Protein AF-A0A9P6P1U0-F1 (afdb_monomer_lite)

Sequence (181 aa):
MDIADDTFLPTRRDQLKAEINNLRQRLGRARDERQKLKRELIEEKIGHVISAKFSEEIKDPNRHKAVDLKEVQQKTFLRILQDLLQAYVSRREQIEELRQLALQRPSITSINARTAEKNKINIIHNSQFCIKLQYEILAADYPTRVEVLPLSSDDTPQNYRQLERIFYSHKLADAYSIAFE

Radius of gyration: 25.97 Å; chains: 1; bounding box: 48×60×92 Å

pLDDT: mean 75.53, std 13.73, range [38.22, 92.06]

Foldseek 3Di:
DDPDPPPPDQPPVNVVVVVVVVVVVVVVVVVVVVVVVLVVVVVVVVVVVVVVVVVVPPDDDDVVCVVVVVVVVVVVVVVVVVLLVVLQVLLVVLLVLVVVVVVVDVQFVDWDQPHPSSQWIWTQGPLQKIWIFGCPPSSDNAGPDIFIGGSDPPDDCPCGVVLRVLRRPDRNNVSCVVSPD

Secondary structure (DSSP, 8-state):
--------SPPHHHHHHHHHHHHHHHHHHHHHHHHHHHHHHHHHHHHHHHHHHHHHH-----TTHHHHHHHHHHHHHHHHHHHHHHHHHHHHHHHHHHHHHHHH-TTEEEEE--STT--EEEEEETTTEEEEEE--STT-SS-SEEEEEESSTT--GGGHHHHHHHHHHS-HHHHHHHHH-

Structure (mmCIF, N/CA/C/O backbone):
data_AF-A0A9P6P1U0-F1
#
_entry.id   AF-A0A9P6P1U0-F1
#
loop_
_atom_site.group_PDB
_atom_site.id
_atom_site.type_symbol
_atom_site.label_atom_id
_atom_site.label_alt_id
_atom_site.label_comp_id
_atom_site.label_asym_id
_atom_site.label_entity_id
_atom_site.label_seq_id
_atom_site.pdbx_PDB_ins_code
_atom_site.Cartn_x
_atom_site.Cartn_y
_atom_site.Cartn_z
_atom_site.occupancy
_atom_site.B_iso_or_equiv
_atom_site.auth_seq_id
_atom_site.auth_comp_id
_atom_site.auth_asym_id
_atom_site.auth_atom_id
_atom_site.pdbx_PDB_model_num
ATOM 1 N N . MET A 1 1 ? 27.061 43.719 56.086 1.00 38.22 1 MET A N 1
ATOM 2 C CA . MET A 1 1 ? 26.273 42.472 56.175 1.00 38.22 1 MET A CA 1
ATOM 3 C C . MET A 1 1 ? 25.910 42.170 54.740 1.00 38.22 1 MET A C 1
ATOM 5 O O . MET A 1 1 ? 24.897 42.654 54.257 1.00 38.22 1 MET A O 1
ATOM 9 N N . ASP A 1 2 ? 26.844 41.536 54.036 1.00 40.66 2 ASP A N 1
ATOM 10 C CA . ASP A 1 2 ? 26.785 41.392 52.583 1.00 40.66 2 ASP A CA 1
ATOM 11 C C . ASP A 1 2 ? 26.045 40.103 52.257 1.00 40.66 2 ASP A C 1
ATOM 13 O O . ASP A 1 2 ? 26.532 39.002 52.514 1.00 40.66 2 ASP A O 1
ATOM 17 N N . ILE A 1 3 ? 24.825 40.254 51.746 1.00 45.56 3 ILE A N 1
ATOM 18 C CA . ILE A 1 3 ? 24.062 39.159 51.158 1.00 45.56 3 ILE A CA 1
ATOM 19 C C . ILE A 1 3 ? 24.596 39.028 49.737 1.00 45.56 3 ILE A C 1
ATOM 21 O O . ILE A 1 3 ? 24.228 39.799 48.853 1.00 45.56 3 ILE A O 1
ATOM 25 N N . ALA A 1 4 ? 25.542 38.106 49.566 1.00 47.91 4 ALA A N 1
ATOM 26 C CA . ALA A 1 4 ? 26.080 37.753 48.269 1.00 47.91 4 ALA A CA 1
ATOM 27 C C . ALA A 1 4 ? 24.952 37.211 47.383 1.00 47.91 4 ALA A C 1
ATOM 29 O O . ALA A 1 4 ? 24.308 36.201 47.671 1.00 47.91 4 ALA A O 1
ATOM 30 N N . ASP A 1 5 ? 24.733 37.969 46.323 1.00 51.78 5 ASP A N 1
ATOM 31 C CA . ASP A 1 5 ? 23.981 37.669 45.124 1.00 51.78 5 ASP A CA 1
ATOM 32 C C . ASP A 1 5 ? 24.630 36.468 44.415 1.00 51.78 5 ASP A C 1
ATOM 34 O O . ASP A 1 5 ? 25.560 36.624 43.630 1.00 51.78 5 ASP A O 1
ATOM 38 N N . ASP A 1 6 ? 24.202 35.251 44.762 1.00 49.97 6 ASP A N 1
ATOM 39 C CA . ASP A 1 6 ? 24.791 34.009 44.244 1.00 49.97 6 ASP A CA 1
ATOM 40 C C . ASP A 1 6 ? 23.712 33.117 43.608 1.00 49.97 6 ASP A C 1
ATOM 42 O O . ASP A 1 6 ? 23.490 31.961 43.968 1.00 49.97 6 ASP A O 1
ATOM 46 N N . THR A 1 7 ? 22.983 33.688 42.642 1.00 56.38 7 THR A N 1
ATOM 47 C CA . THR A 1 7 ? 22.001 32.956 41.820 1.00 56.38 7 THR A CA 1
ATOM 48 C C . THR A 1 7 ? 22.453 32.894 40.358 1.00 56.38 7 THR A C 1
ATOM 50 O O . THR A 1 7 ? 21.708 33.238 39.447 1.00 56.38 7 THR A O 1
ATOM 53 N N . PHE A 1 8 ? 23.693 32.460 40.111 1.00 58.16 8 PHE A N 1
ATOM 54 C CA . PHE A 1 8 ? 24.236 32.267 38.752 1.00 58.16 8 PHE A CA 1
ATOM 55 C C . PHE A 1 8 ? 24.672 30.829 38.442 1.00 58.16 8 PHE A C 1
ATOM 57 O O . PHE A 1 8 ? 25.261 30.570 37.392 1.00 58.16 8 PHE A O 1
ATOM 64 N N . LEU A 1 9 ? 24.360 29.863 39.308 1.00 65.19 9 LEU A N 1
ATOM 65 C CA . LEU A 1 9 ? 24.658 28.457 39.040 1.00 65.19 9 LEU A CA 1
ATOM 66 C C . LEU A 1 9 ? 23.439 27.761 38.412 1.00 65.19 9 LEU A C 1
ATOM 68 O O . LEU A 1 9 ? 22.357 27.789 39.005 1.00 65.19 9 LEU A O 1
ATOM 72 N N . PRO A 1 10 ? 23.585 27.122 37.229 1.00 62.91 10 PRO A N 1
ATOM 73 C CA . PRO A 1 10 ? 22.508 26.373 36.593 1.00 62.91 10 PRO A CA 1
ATOM 74 C C . PRO A 1 10 ? 21.927 25.369 37.580 1.00 62.91 10 PRO A C 1
ATOM 76 O O . PRO A 1 10 ? 22.641 24.494 38.082 1.00 62.91 10 PRO A O 1
ATOM 79 N N . THR A 1 11 ? 20.629 25.478 37.862 1.00 77.69 11 THR A N 1
ATOM 80 C CA . THR A 1 11 ? 19.999 24.531 38.778 1.00 77.69 11 THR A CA 1
ATOM 81 C C . THR A 1 11 ? 20.021 23.135 38.157 1.00 77.69 11 THR A C 1
ATOM 83 O O . THR A 1 11 ? 20.037 22.968 36.934 1.00 77.69 11 THR A O 1
ATOM 86 N N . ARG A 1 12 ? 19.955 22.087 38.984 1.00 74.56 12 ARG A N 1
ATOM 87 C CA . ARG A 1 12 ? 19.852 20.690 38.515 1.00 74.56 12 ARG A CA 1
ATOM 88 C C . ARG A 1 12 ? 18.732 20.498 37.476 1.00 74.56 12 ARG A C 1
ATOM 90 O O . ARG A 1 12 ? 18.827 19.656 36.589 1.00 74.56 12 ARG A O 1
ATOM 97 N N . ARG A 1 13 ? 17.675 21.313 37.565 1.00 78.31 13 ARG A N 1
ATOM 98 C CA . ARG A 1 13 ? 16.556 21.350 36.618 1.00 78.31 13 ARG A CA 1
ATOM 99 C C . ARG A 1 13 ? 16.950 21.919 35.250 1.00 78.31 13 ARG A C 1
ATOM 101 O O . ARG A 1 13 ? 16.462 21.422 34.237 1.00 78.31 13 ARG A O 1
ATOM 108 N N . ASP A 1 14 ? 17.820 22.921 35.212 1.00 79.88 14 ASP A N 1
ATOM 109 C CA . ASP A 1 14 ? 18.325 23.517 33.970 1.00 79.88 14 ASP A CA 1
ATOM 110 C C . ASP A 1 14 ? 19.307 22.576 33.268 1.00 79.88 14 ASP A C 1
ATOM 112 O O . ASP A 1 14 ? 19.231 22.406 32.050 1.00 79.88 14 ASP A O 1
ATOM 116 N N . GLN A 1 15 ? 20.131 21.863 34.042 1.00 81.25 15 GLN A N 1
ATOM 117 C CA . GLN A 1 15 ? 21.002 20.797 33.537 1.00 81.25 15 GLN A CA 1
ATOM 118 C C . GLN A 1 15 ? 20.186 19.663 32.890 1.00 81.25 15 GLN A C 1
ATOM 120 O O . GLN A 1 15 ? 20.441 19.296 31.745 1.00 81.25 15 GLN A O 1
ATOM 125 N N . LEU A 1 16 ? 19.130 19.187 33.562 1.00 82.62 16 LEU A N 1
ATOM 126 C CA . LEU A 1 16 ? 18.213 18.173 33.020 1.00 82.62 16 LEU A CA 1
ATOM 127 C C . LEU A 1 16 ? 17.502 18.636 31.740 1.00 82.62 16 LEU A C 1
ATOM 129 O O . LEU A 1 16 ? 17.354 17.862 30.797 1.00 82.62 16 LEU A O 1
ATOM 133 N N . LYS A 1 17 ? 17.058 19.897 31.667 1.00 84.94 17 LYS A N 1
ATOM 134 C CA . LYS A 1 17 ? 16.439 20.447 30.447 1.00 84.94 17 LYS A CA 1
ATOM 135 C C . LYS A 1 17 ? 17.426 20.510 29.284 1.00 84.94 17 LYS A C 1
ATOM 137 O O . LYS A 1 17 ? 17.054 20.171 28.160 1.00 84.94 17 LYS A O 1
ATOM 142 N N . ALA A 1 18 ? 18.661 20.935 29.547 1.00 84.06 18 ALA A N 1
ATOM 143 C CA . ALA A 1 18 ? 19.718 20.963 28.543 1.00 84.06 18 ALA A CA 1
ATOM 144 C C . ALA A 1 18 ? 20.027 19.549 28.030 1.00 84.06 18 ALA A C 1
ATOM 146 O O . ALA A 1 18 ? 20.129 19.336 26.821 1.00 84.06 18 ALA A O 1
ATOM 147 N N . GLU A 1 19 ? 20.077 18.568 28.930 1.00 87.62 19 GLU A N 1
ATOM 148 C CA . GLU A 1 19 ? 20.316 17.165 28.600 1.00 87.62 19 GLU A CA 1
ATOM 149 C C . GLU A 1 19 ? 19.163 16.557 27.783 1.00 87.62 19 GLU A C 1
ATOM 151 O O . GLU A 1 19 ? 19.394 15.943 26.740 1.00 87.62 19 GLU A O 1
ATOM 156 N N . ILE A 1 20 ? 17.907 16.821 28.164 1.00 85.88 20 ILE A N 1
ATOM 157 C CA . ILE A 1 20 ? 16.717 16.418 27.396 1.00 85.88 20 ILE A CA 1
ATOM 158 C C . ILE A 1 20 ? 16.728 17.039 25.995 1.00 85.88 20 ILE A C 1
ATOM 160 O O . ILE A 1 20 ? 16.422 16.355 25.016 1.00 85.88 20 ILE A O 1
ATOM 164 N N . ASN A 1 21 ? 17.079 18.321 25.870 1.00 88.19 21 ASN A N 1
ATOM 165 C CA . ASN A 1 21 ? 17.162 18.981 24.568 1.00 88.19 21 ASN A CA 1
ATOM 166 C C . ASN A 1 21 ? 18.280 18.394 23.701 1.00 88.19 21 ASN A C 1
ATOM 168 O O . ASN A 1 21 ? 18.061 18.154 22.513 1.00 88.19 21 ASN A O 1
ATOM 172 N N . ASN A 1 22 ? 19.436 18.086 24.290 1.00 89.50 22 ASN A N 1
ATOM 173 C CA . ASN A 1 22 ? 20.532 17.421 23.590 1.00 89.50 22 ASN A CA 1
ATOM 174 C C . ASN A 1 22 ? 20.106 16.027 23.096 1.00 89.50 22 ASN A C 1
ATOM 176 O O . ASN A 1 22 ? 20.263 15.706 21.917 1.00 89.50 22 ASN A O 1
ATOM 180 N N . LEU A 1 23 ? 19.459 15.231 23.954 1.00 87.69 23 LEU A N 1
ATOM 181 C CA . LEU A 1 23 ? 18.921 13.919 23.587 1.00 87.69 23 LEU A CA 1
ATOM 182 C C . LEU A 1 23 ? 17.879 14.014 22.467 1.00 87.69 23 LEU A C 1
ATOM 184 O O . LEU A 1 23 ? 17.934 13.233 21.518 1.00 87.69 23 LEU A O 1
ATOM 188 N N . ARG A 1 24 ? 16.967 14.992 22.518 1.00 87.44 24 ARG A N 1
ATOM 189 C CA . ARG A 1 24 ? 15.988 15.241 21.445 1.00 87.44 24 ARG A CA 1
ATOM 190 C C . ARG A 1 24 ? 16.666 15.597 20.127 1.00 87.44 24 ARG A C 1
ATOM 192 O O . ARG A 1 24 ? 16.278 15.065 19.089 1.00 87.44 24 ARG A O 1
ATOM 199 N N . GLN A 1 25 ? 17.690 16.446 20.162 1.00 88.31 25 GLN A N 1
ATOM 200 C CA . GLN A 1 25 ? 18.433 16.836 18.968 1.00 88.31 25 GLN A CA 1
ATOM 201 C C . GLN A 1 25 ? 19.201 15.650 18.370 1.00 88.31 25 GLN A C 1
ATOM 203 O O . GLN A 1 25 ? 19.143 15.430 17.161 1.00 88.31 25 GLN A O 1
ATOM 208 N N . ARG A 1 26 ? 19.865 14.842 19.207 1.00 86.38 26 ARG A N 1
ATOM 209 C CA . ARG A 1 26 ? 20.540 13.605 18.780 1.00 86.38 26 ARG A CA 1
ATOM 210 C C . ARG A 1 26 ? 19.557 12.610 18.174 1.00 86.38 26 ARG A C 1
ATOM 212 O O . ARG A 1 26 ? 19.856 12.010 17.148 1.00 86.38 26 ARG A O 1
ATOM 219 N N . LEU A 1 27 ? 18.371 12.474 18.764 1.00 85.50 27 LEU A N 1
ATOM 220 C CA . LEU A 1 27 ? 17.319 11.593 18.260 1.00 85.50 27 LEU A CA 1
ATOM 221 C C . LEU A 1 27 ? 16.750 12.085 16.920 1.00 85.50 27 LEU A C 1
ATOM 223 O O . LEU A 1 27 ? 16.454 11.265 16.054 1.00 85.50 27 LEU A O 1
ATOM 227 N N . GLY A 1 28 ? 16.646 13.404 16.725 1.00 86.56 28 GLY A N 1
ATOM 228 C CA . GLY A 1 28 ? 16.315 14.018 15.437 1.00 86.56 28 GLY A CA 1
ATOM 229 C C . GLY A 1 28 ? 17.345 13.681 14.358 1.00 86.56 28 GLY A C 1
ATOM 230 O O . GLY A 1 28 ? 16.994 13.063 13.358 1.00 86.56 28 GLY A O 1
ATOM 231 N N . ARG A 1 29 ? 18.631 13.958 14.615 1.00 86.31 29 ARG A N 1
ATOM 232 C CA . ARG A 1 29 ? 19.723 13.644 13.672 1.00 86.31 29 ARG A CA 1
ATOM 233 C C . ARG A 1 29 ? 19.786 12.154 13.332 1.00 86.31 29 ARG A C 1
ATOM 235 O O . ARG A 1 29 ? 19.858 11.795 12.164 1.00 86.31 29 ARG A O 1
ATOM 242 N N . ALA A 1 30 ? 19.662 11.286 14.336 1.00 82.56 30 ALA A N 1
ATOM 243 C CA . ALA A 1 30 ? 19.644 9.840 14.126 1.00 82.56 30 ALA A CA 1
ATOM 244 C C . ALA A 1 30 ? 18.434 9.379 13.291 1.00 82.56 30 ALA A C 1
ATOM 246 O O . ALA A 1 30 ? 18.531 8.408 12.539 1.00 82.56 30 ALA A O 1
ATOM 247 N N . ARG A 1 31 ? 17.276 10.051 13.395 1.00 81.06 31 ARG A N 1
ATOM 248 C CA . ARG A 1 31 ? 16.118 9.770 12.529 1.00 81.06 31 ARG A CA 1
ATOM 249 C C . ARG A 1 31 ? 16.386 10.177 11.085 1.00 81.06 31 ARG A C 1
ATOM 251 O O . ARG A 1 31 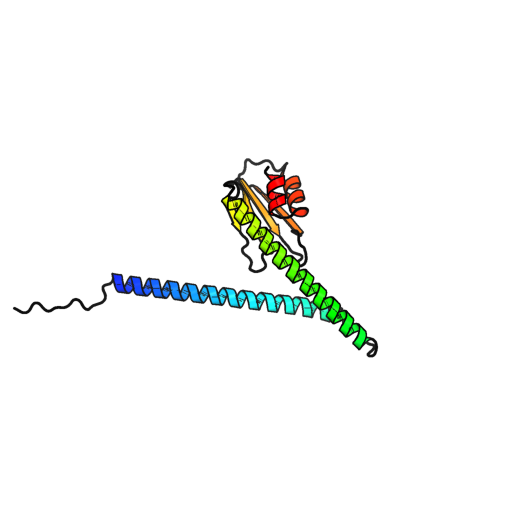? 16.061 9.387 10.198 1.00 81.06 31 ARG A O 1
ATOM 258 N N . ASP A 1 32 ? 16.987 11.341 10.873 1.00 84.25 32 ASP A N 1
ATOM 259 C CA . ASP A 1 32 ? 17.307 11.856 9.540 1.00 84.25 32 ASP A CA 1
ATOM 260 C C . ASP A 1 32 ? 18.367 10.988 8.851 1.00 84.25 32 ASP A C 1
ATOM 262 O O . ASP A 1 32 ? 18.168 10.557 7.714 1.00 84.25 32 ASP A O 1
ATOM 266 N N . GLU A 1 33 ? 19.434 10.618 9.563 1.00 82.38 33 GLU A N 1
ATOM 267 C CA . GLU A 1 33 ? 20.454 9.674 9.087 1.00 82.38 33 GLU A CA 1
ATOM 268 C C . GLU A 1 33 ? 19.846 8.311 8.762 1.00 82.38 33 GLU A C 1
ATOM 270 O O . GLU A 1 33 ? 20.072 7.767 7.682 1.00 82.38 33 GLU A O 1
ATOM 275 N N . ARG A 1 34 ? 18.987 7.780 9.642 1.00 81.38 34 ARG A N 1
ATOM 276 C CA . ARG A 1 34 ? 18.275 6.526 9.370 1.00 81.38 34 ARG A CA 1
ATOM 277 C C . ARG A 1 34 ? 17.407 6.634 8.121 1.00 81.38 34 ARG A C 1
ATOM 279 O O . ARG A 1 34 ? 17.234 5.646 7.414 1.00 81.38 34 ARG A O 1
ATOM 286 N N . GLN A 1 35 ? 16.805 7.791 7.861 1.00 72.56 35 GLN A N 1
ATOM 287 C CA . GLN A 1 35 ? 15.984 7.996 6.673 1.00 72.56 35 GLN A CA 1
ATOM 288 C C . GLN A 1 35 ? 16.833 8.141 5.409 1.00 72.56 35 GLN A C 1
ATOM 290 O O . GLN A 1 35 ? 16.420 7.634 4.369 1.00 72.56 35 GLN A O 1
ATOM 295 N N . LYS A 1 36 ? 18.012 8.764 5.499 1.00 82.00 36 LYS A N 1
ATOM 296 C CA . LYS A 1 36 ? 18.986 8.853 4.406 1.00 82.00 36 LYS A CA 1
ATOM 297 C C . LYS A 1 36 ? 19.536 7.475 4.034 1.00 82.00 36 LYS A C 1
ATOM 299 O O . LYS A 1 36 ? 19.358 7.052 2.899 1.00 82.00 36 LYS A O 1
ATOM 304 N N . LEU A 1 37 ? 20.052 6.728 5.011 1.00 76.94 37 LEU A N 1
ATOM 305 C CA . LEU A 1 37 ? 20.564 5.365 4.818 1.00 76.94 37 LEU A CA 1
ATOM 306 C C . LEU A 1 37 ? 19.501 4.424 4.240 1.00 76.94 37 LEU A C 1
ATOM 308 O O . LEU A 1 37 ? 19.795 3.547 3.439 1.00 76.94 37 LEU A O 1
ATOM 312 N N . LYS A 1 38 ? 18.229 4.614 4.612 1.00 70.69 38 LYS A N 1
ATOM 313 C CA . LYS A 1 38 ? 17.122 3.855 4.018 1.00 70.69 38 LYS A CA 1
ATOM 314 C C . LYS A 1 38 ? 16.901 4.160 2.540 1.00 70.69 38 LYS A C 1
ATOM 316 O O . LYS A 1 38 ? 16.484 3.254 1.831 1.00 70.69 38 LYS A O 1
ATOM 321 N N . ARG A 1 39 ? 17.114 5.402 2.090 1.00 69.12 39 ARG A N 1
ATOM 322 C CA . ARG A 1 39 ? 17.039 5.738 0.659 1.00 69.12 39 ARG A CA 1
ATOM 323 C C . ARG A 1 39 ? 18.195 5.091 -0.090 1.00 69.12 39 ARG A C 1
ATOM 325 O O . ARG A 1 39 ? 17.944 4.399 -1.065 1.00 69.12 39 ARG A O 1
ATOM 332 N N . GLU A 1 40 ? 19.407 5.223 0.440 1.00 73.56 40 GLU A N 1
ATOM 333 C CA . GLU A 1 40 ? 20.614 4.623 -0.144 1.00 73.56 40 GLU A CA 1
ATOM 334 C C . GLU A 1 40 ? 20.477 3.094 -0.269 1.00 73.56 40 GLU A C 1
ATOM 336 O O . GLU A 1 40 ? 20.743 2.538 -1.327 1.00 73.56 40 GLU A O 1
ATOM 341 N N . LEU A 1 41 ? 19.933 2.415 0.749 1.00 72.44 41 LEU A N 1
ATOM 342 C CA . LEU A 1 41 ? 19.673 0.969 0.699 1.00 72.44 41 LEU A CA 1
ATOM 343 C C . LEU A 1 41 ? 18.664 0.575 -0.397 1.00 72.44 41 LEU A C 1
ATOM 345 O O . LEU A 1 41 ? 18.765 -0.502 -0.982 1.00 72.44 41 LEU A O 1
ATOM 349 N N . ILE A 1 42 ? 17.650 1.410 -0.646 1.00 67.00 42 ILE A N 1
ATOM 350 C CA . ILE A 1 42 ? 16.668 1.164 -1.712 1.00 67.00 42 ILE A CA 1
ATOM 351 C C . ILE A 1 42 ? 17.340 1.322 -3.073 1.00 67.00 42 ILE A C 1
ATOM 353 O O . ILE A 1 42 ? 17.161 0.467 -3.937 1.00 67.00 42 ILE A O 1
ATOM 357 N N . GLU A 1 43 ? 18.134 2.376 -3.250 1.00 63.56 43 GLU A N 1
ATOM 358 C CA . GLU A 1 43 ? 18.896 2.621 -4.476 1.00 63.56 43 GLU A CA 1
ATOM 359 C C . GLU A 1 43 ? 19.880 1.478 -4.760 1.00 63.56 43 GLU A C 1
ATOM 361 O O . GLU A 1 43 ? 19.928 0.970 -5.880 1.00 63.56 43 GLU A O 1
ATOM 366 N N . GLU A 1 44 ? 20.581 0.990 -3.737 1.00 67.25 44 GLU A N 1
ATOM 367 C CA . GLU A 1 44 ? 21.500 -0.145 -3.839 1.00 67.25 44 GLU A CA 1
ATOM 368 C C . GLU A 1 44 ? 20.769 -1.452 -4.182 1.00 67.25 44 GLU A C 1
ATOM 370 O O . GLU A 1 44 ? 21.187 -2.187 -5.078 1.00 67.25 44 GLU A O 1
ATOM 375 N N . LYS A 1 45 ? 19.627 -1.738 -3.539 1.00 64.00 45 LYS A N 1
ATOM 376 C CA . LYS A 1 45 ? 18.807 -2.918 -3.863 1.00 64.00 45 LYS A CA 1
ATOM 377 C C . LYS A 1 45 ? 18.266 -2.877 -5.284 1.00 64.00 45 LYS A C 1
ATOM 379 O O . LYS A 1 45 ? 18.280 -3.903 -5.962 1.00 64.00 45 LYS A O 1
ATOM 384 N N . ILE A 1 46 ? 17.803 -1.711 -5.732 1.00 60.62 46 ILE A N 1
ATOM 385 C CA . ILE A 1 46 ? 17.398 -1.503 -7.121 1.00 60.62 46 ILE A CA 1
ATOM 386 C C . ILE A 1 46 ? 18.601 -1.778 -8.034 1.00 60.62 46 ILE A C 1
ATOM 388 O O . ILE A 1 46 ? 18.478 -2.574 -8.962 1.00 60.62 46 ILE A O 1
ATOM 392 N N . GLY A 1 47 ? 19.783 -1.241 -7.716 1.00 60.50 47 GLY A N 1
ATOM 393 C CA . GLY A 1 47 ? 21.027 -1.499 -8.448 1.00 60.50 47 GLY A CA 1
ATOM 394 C C . GLY A 1 47 ? 21.418 -2.982 -8.533 1.00 60.50 47 GLY A C 1
ATOM 395 O O . GLY A 1 47 ? 21.799 -3.461 -9.605 1.00 60.50 47 GLY A O 1
ATOM 396 N N . HIS A 1 48 ? 21.275 -3.739 -7.443 1.00 59.50 48 HIS A N 1
ATOM 397 C CA . HIS A 1 48 ? 21.557 -5.178 -7.416 1.00 59.50 48 HIS A CA 1
ATOM 398 C C . HIS A 1 48 ? 20.558 -5.998 -8.230 1.00 59.50 48 HIS A C 1
ATOM 400 O O . HIS A 1 48 ? 20.972 -6.879 -8.982 1.00 59.50 48 HIS A O 1
ATOM 406 N N . VAL A 1 49 ? 19.259 -5.702 -8.122 1.00 61.16 49 VAL A N 1
ATOM 407 C CA . VAL A 1 49 ? 18.223 -6.369 -8.928 1.00 61.16 49 VAL A CA 1
ATOM 408 C C . VAL A 1 49 ? 18.440 -6.084 -10.417 1.00 61.16 49 VAL A C 1
ATOM 410 O O . VAL A 1 49 ? 18.322 -6.995 -11.234 1.00 61.16 49 VAL A O 1
ATOM 413 N N . ILE A 1 50 ? 18.828 -4.851 -10.763 1.00 57.53 50 ILE A N 1
ATOM 414 C CA . ILE A 1 50 ? 19.187 -4.455 -12.132 1.00 57.53 50 ILE A CA 1
ATOM 415 C C . ILE A 1 50 ? 20.403 -5.250 -12.626 1.00 57.53 50 ILE A C 1
ATOM 417 O O . ILE A 1 50 ? 20.354 -5.826 -13.709 1.00 57.53 50 ILE A O 1
ATOM 421 N N . SER A 1 51 ? 21.474 -5.328 -11.830 1.00 53.88 51 SER A N 1
ATOM 422 C CA . SER A 1 51 ? 22.717 -6.007 -12.229 1.00 53.88 51 SER A CA 1
ATOM 423 C C . SER A 1 51 ? 22.537 -7.519 -12.384 1.00 53.88 51 SER A C 1
ATOM 425 O O . SER A 1 51 ? 23.042 -8.101 -13.341 1.00 53.88 51 SER A O 1
ATOM 427 N N . ALA A 1 52 ? 21.777 -8.152 -11.483 1.00 58.28 52 ALA A N 1
ATOM 428 C CA . ALA A 1 52 ? 21.509 -9.587 -11.529 1.00 58.28 52 ALA A CA 1
ATOM 429 C C . ALA A 1 52 ? 20.692 -9.981 -12.770 1.00 58.28 52 ALA A C 1
ATOM 431 O O . ALA A 1 52 ? 21.059 -10.928 -13.461 1.00 58.28 52 ALA A O 1
ATOM 432 N N . LYS A 1 53 ? 19.644 -9.215 -13.109 1.00 56.66 53 LYS A N 1
ATOM 433 C CA . LYS A 1 53 ? 18.849 -9.468 -14.324 1.00 56.66 53 LYS A CA 1
ATOM 434 C C . LYS A 1 53 ? 19.619 -9.168 -15.614 1.00 56.66 53 LYS A C 1
ATOM 436 O O . LYS A 1 53 ? 19.442 -9.862 -16.606 1.00 56.66 53 LYS A O 1
ATOM 441 N N . PHE A 1 54 ? 20.518 -8.185 -15.585 1.00 51.06 54 PHE A N 1
ATOM 442 C CA . PHE A 1 54 ? 21.375 -7.826 -16.718 1.00 51.06 54 PHE A CA 1
ATOM 443 C C . PHE A 1 54 ? 22.418 -8.908 -17.040 1.00 51.06 54 PHE A C 1
ATOM 445 O O . PHE A 1 54 ? 22.652 -9.204 -18.208 1.00 51.06 54 PHE A O 1
ATOM 452 N N . SER A 1 55 ? 23.031 -9.536 -16.030 1.00 52.84 55 SER A N 1
ATOM 453 C CA . SER A 1 55 ? 24.003 -10.621 -16.251 1.00 52.84 55 SER A CA 1
ATOM 454 C C . SER A 1 55 ? 23.382 -11.888 -16.852 1.00 52.84 55 SER A C 1
ATOM 456 O O . SER A 1 55 ? 24.079 -12.629 -17.542 1.00 52.84 55 SER A O 1
ATOM 458 N N . GLU A 1 56 ? 22.086 -12.128 -16.635 1.00 56.56 56 GLU A N 1
ATOM 459 C CA . GLU A 1 56 ? 21.370 -13.269 -17.220 1.00 56.56 56 GLU A CA 1
ATOM 460 C C . GLU A 1 56 ? 21.037 -13.068 -18.712 1.00 56.56 56 GLU A C 1
ATOM 462 O O . GLU A 1 56 ? 21.031 -14.040 -19.466 1.00 56.56 56 GLU A O 1
ATOM 467 N N . GLU A 1 57 ? 20.839 -11.826 -19.170 1.00 53.34 57 GLU A N 1
ATOM 468 C CA . GLU A 1 57 ? 20.487 -11.509 -20.568 1.00 53.34 57 GLU A CA 1
ATOM 469 C C . GLU A 1 57 ? 21.697 -11.321 -21.510 1.00 53.34 57 GLU A C 1
ATOM 471 O O . GLU A 1 57 ? 21.527 -11.264 -22.729 1.00 53.34 57 GLU A O 1
ATOM 476 N N . ILE A 1 58 ? 22.934 -11.272 -20.994 1.00 50.44 58 ILE A N 1
ATOM 477 C CA . ILE A 1 58 ? 24.160 -11.029 -21.787 1.00 50.44 58 ILE A CA 1
ATOM 478 C C . ILE A 1 58 ? 24.916 -12.335 -22.044 1.00 50.44 58 ILE A C 1
ATOM 480 O O . ILE A 1 58 ? 26.061 -12.524 -21.634 1.00 50.44 58 ILE A O 1
ATOM 484 N N . LYS A 1 59 ? 24.289 -13.248 -22.787 1.00 48.19 59 LYS A N 1
ATOM 485 C CA . LYS A 1 59 ? 25.014 -14.292 -23.524 1.00 48.19 59 LYS A CA 1
ATOM 486 C C . LYS A 1 59 ? 24.878 -14.068 -25.037 1.00 48.19 59 LYS A C 1
ATOM 488 O O . LYS A 1 59 ? 24.051 -14.679 -25.698 1.00 48.19 59 LYS A O 1
ATOM 493 N N . ASP A 1 60 ? 25.797 -13.230 -25.531 1.00 49.00 60 ASP A N 1
ATOM 494 C CA . ASP A 1 60 ? 26.510 -13.345 -26.822 1.00 49.00 60 ASP A CA 1
ATOM 495 C C . ASP A 1 60 ? 25.837 -12.845 -28.144 1.00 49.00 60 ASP A C 1
ATOM 497 O O . ASP A 1 60 ? 24.650 -12.528 -28.172 1.00 49.00 60 ASP A O 1
ATOM 501 N N . PRO A 1 61 ? 26.583 -12.633 -29.259 1.00 54.09 61 PRO A N 1
ATOM 502 C CA . PRO A 1 61 ? 27.185 -11.344 -29.629 1.00 54.09 61 PRO A CA 1
ATOM 503 C C . PRO A 1 61 ? 26.909 -10.969 -31.105 1.00 54.09 61 PRO A C 1
ATOM 505 O O . PRO A 1 61 ? 27.299 -11.691 -32.013 1.00 54.09 61 PRO A O 1
ATOM 508 N N . ASN A 1 62 ? 26.315 -9.818 -31.433 1.00 50.38 62 ASN A N 1
ATOM 509 C CA . ASN A 1 62 ? 26.443 -9.284 -32.803 1.00 50.38 62 ASN A CA 1
ATOM 510 C C . ASN A 1 62 ? 26.272 -7.761 -32.834 1.00 50.38 62 ASN A C 1
ATOM 512 O O . ASN A 1 62 ? 25.176 -7.214 -32.725 1.00 50.38 62 ASN A O 1
ATOM 516 N N . ARG A 1 63 ? 27.410 -7.075 -32.977 1.00 48.84 63 ARG A N 1
ATOM 517 C CA . ARG A 1 63 ? 27.642 -5.644 -32.705 1.00 48.84 63 ARG A CA 1
ATOM 518 C C . ARG A 1 63 ? 26.855 -4.635 -33.554 1.00 48.84 63 ARG A C 1
ATOM 520 O O . ARG A 1 63 ? 26.823 -3.474 -33.172 1.00 48.84 63 ARG A O 1
ATOM 527 N N . HIS A 1 64 ? 26.181 -5.044 -34.629 1.00 45.50 64 HIS A N 1
ATOM 528 C CA . HIS A 1 64 ? 25.298 -4.152 -35.402 1.00 45.50 64 HIS A CA 1
ATOM 529 C C . HIS A 1 64 ? 23.850 -4.162 -34.894 1.00 45.50 64 HIS A C 1
ATOM 531 O O . HIS A 1 64 ? 23.170 -3.148 -34.978 1.00 45.50 64 HIS A O 1
ATOM 537 N N . LYS A 1 65 ? 23.416 -5.244 -34.231 1.00 50.75 65 LYS A N 1
ATOM 538 C CA . LYS A 1 65 ? 22.175 -5.249 -33.442 1.00 50.75 65 LYS A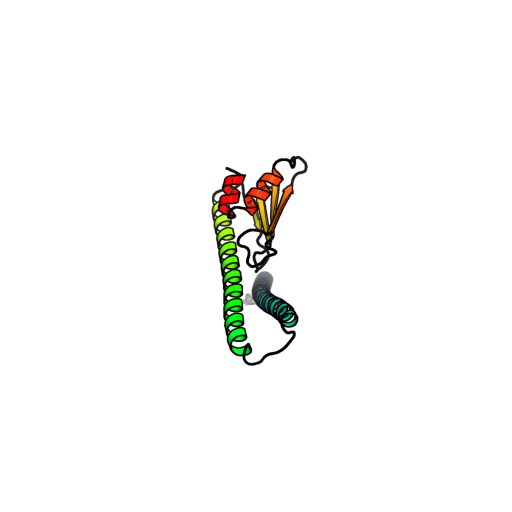 CA 1
ATOM 539 C C . LYS A 1 65 ? 22.328 -4.480 -32.131 1.00 50.75 65 LYS A C 1
ATOM 541 O O . LYS A 1 65 ? 21.335 -4.220 -31.480 1.00 50.75 65 LYS A O 1
ATOM 546 N N . ALA A 1 66 ? 23.551 -4.129 -31.725 1.00 48.38 66 ALA A N 1
ATOM 547 C CA . ALA A 1 66 ? 23.835 -3.521 -30.427 1.00 48.38 66 ALA A CA 1
ATOM 548 C C . ALA A 1 66 ? 23.365 -2.063 -30.298 1.00 48.38 66 ALA A C 1
ATOM 550 O O . ALA A 1 66 ? 23.185 -1.613 -29.174 1.00 48.38 66 ALA A O 1
ATOM 551 N N . VAL A 1 67 ? 23.175 -1.322 -31.398 1.00 50.38 67 VAL A N 1
ATOM 552 C CA . VAL A 1 67 ? 22.614 0.043 -31.345 1.00 50.38 67 VAL A CA 1
ATOM 553 C C . VAL A 1 67 ? 21.095 -0.024 -31.168 1.00 50.38 67 VAL A C 1
ATOM 555 O O . VAL A 1 67 ? 20.588 0.548 -30.208 1.00 50.38 67 VAL A O 1
ATOM 558 N N . ASP A 1 68 ? 20.405 -0.839 -31.975 1.00 53.88 68 ASP A N 1
ATOM 559 C CA . ASP A 1 68 ? 18.967 -1.103 -31.811 1.00 53.88 68 ASP A CA 1
ATOM 560 C C . ASP A 1 68 ? 18.656 -1.793 -30.476 1.00 53.88 68 ASP A C 1
ATOM 562 O O . ASP A 1 68 ? 17.713 -1.412 -29.791 1.00 53.88 68 ASP A O 1
ATOM 566 N N . LEU A 1 69 ? 19.477 -2.758 -30.040 1.00 53.72 69 LEU A N 1
ATOM 567 C CA . LEU A 1 69 ? 19.353 -3.375 -28.716 1.00 53.72 69 LEU A CA 1
ATOM 568 C C . LEU A 1 69 ? 19.566 -2.351 -27.612 1.00 53.72 69 LEU A C 1
ATOM 570 O O . LEU A 1 69 ? 18.781 -2.359 -26.681 1.00 53.72 69 LEU A O 1
ATOM 574 N N . LYS A 1 70 ? 20.558 -1.455 -27.693 1.00 61.34 70 LYS A N 1
ATOM 575 C CA . LYS A 1 70 ? 20.759 -0.421 -26.663 1.00 61.34 70 LYS A CA 1
ATOM 576 C C . LYS A 1 70 ? 19.586 0.550 -26.585 1.00 61.34 70 LYS A C 1
ATOM 578 O O . LYS A 1 70 ? 19.190 0.919 -25.483 1.00 61.34 70 LYS A O 1
ATOM 583 N N . GLU A 1 71 ? 19.016 0.944 -27.720 1.00 62.81 71 GLU A N 1
ATOM 584 C CA . GLU A 1 71 ? 17.860 1.842 -27.745 1.00 62.81 71 GLU A CA 1
ATOM 585 C C . GLU A 1 71 ? 16.589 1.142 -27.236 1.00 62.81 71 GLU A C 1
ATOM 587 O O . GLU A 1 71 ? 15.855 1.690 -26.411 1.00 62.81 71 GLU A O 1
ATOM 592 N N . VAL A 1 72 ? 16.355 -0.106 -27.649 1.00 65.19 72 VAL A N 1
ATOM 593 C CA . VAL A 1 72 ? 15.262 -0.947 -27.134 1.00 65.19 72 VAL A CA 1
ATOM 594 C C . VAL A 1 72 ? 15.450 -1.238 -25.641 1.00 65.19 72 VAL A C 1
ATOM 596 O O . VAL A 1 72 ? 14.483 -1.186 -24.882 1.00 65.19 72 VAL A O 1
ATOM 599 N N . GLN A 1 73 ? 16.683 -1.467 -25.187 1.00 63.12 73 GLN A N 1
ATOM 600 C CA . GLN A 1 73 ? 17.043 -1.659 -23.779 1.00 63.12 73 GLN A CA 1
ATOM 601 C C . GLN A 1 73 ? 16.785 -0.392 -22.968 1.00 63.12 73 GLN A C 1
ATOM 603 O O . GLN A 1 73 ? 16.176 -0.477 -21.906 1.00 63.12 73 GLN A O 1
ATOM 608 N N . GLN A 1 74 ? 17.172 0.785 -23.467 1.00 72.25 74 GLN A N 1
ATOM 609 C CA . GLN A 1 74 ? 16.883 2.059 -22.804 1.00 72.25 74 GLN A CA 1
ATOM 610 C C . GLN A 1 74 ? 15.380 2.329 -22.722 1.00 72.25 74 GLN A C 1
ATOM 612 O O . GLN A 1 74 ? 14.894 2.713 -21.662 1.00 72.25 74 GLN A O 1
ATOM 617 N N . LYS A 1 75 ? 14.620 2.082 -23.796 1.00 70.06 75 LYS A N 1
ATOM 618 C CA . LYS A 1 75 ? 13.154 2.230 -23.782 1.00 70.06 75 LYS A CA 1
ATOM 619 C C . LYS A 1 75 ? 12.494 1.258 -22.804 1.00 70.06 75 LYS A C 1
ATOM 621 O O . LYS A 1 75 ? 11.608 1.656 -22.054 1.00 70.06 75 LYS A O 1
ATOM 626 N N . THR A 1 76 ? 12.952 0.008 -22.771 1.00 73.44 76 THR A N 1
ATOM 627 C CA . THR A 1 76 ? 12.452 -1.009 -21.833 1.00 73.44 76 THR A CA 1
ATOM 628 C C . THR A 1 76 ? 12.792 -0.639 -20.390 1.00 73.44 76 THR A C 1
ATOM 630 O O . THR A 1 76 ? 11.930 -0.702 -19.522 1.00 73.44 76 THR A O 1
ATOM 633 N N . PHE A 1 77 ? 14.012 -0.161 -20.141 1.00 70.75 77 PHE A N 1
ATOM 634 C CA . PHE A 1 77 ? 14.453 0.340 -18.841 1.00 70.75 77 PHE A CA 1
ATOM 635 C C . PHE A 1 77 ? 13.613 1.523 -18.356 1.00 70.75 77 PHE A C 1
ATOM 637 O O . PHE A 1 77 ? 13.110 1.497 -17.235 1.00 70.75 77 PHE A O 1
ATOM 644 N N . LEU A 1 78 ? 13.419 2.539 -19.205 1.00 76.50 78 LEU A N 1
ATOM 645 C CA . LEU A 1 78 ? 12.599 3.705 -18.877 1.00 76.50 78 LEU A CA 1
ATOM 646 C C . LEU A 1 78 ? 11.157 3.303 -18.576 1.00 76.50 78 LEU A C 1
ATOM 648 O O . LEU A 1 78 ? 10.574 3.823 -17.630 1.00 76.50 78 LEU A O 1
ATOM 652 N N . ARG A 1 79 ? 10.610 2.341 -19.324 1.00 76.19 79 ARG A N 1
ATOM 653 C CA . ARG A 1 79 ? 9.269 1.810 -19.078 1.00 76.19 79 ARG A CA 1
ATOM 654 C C . ARG A 1 79 ? 9.176 1.085 -17.736 1.00 76.19 79 ARG A C 1
ATOM 656 O O . ARG A 1 79 ? 8.279 1.384 -16.963 1.00 76.19 79 ARG A O 1
ATOM 663 N N . ILE A 1 80 ? 10.135 0.215 -17.412 1.00 79.25 80 ILE A N 1
ATOM 664 C CA . ILE A 1 80 ? 10.184 -0.465 -16.107 1.00 79.25 80 ILE A CA 1
ATOM 665 C C . ILE A 1 80 ? 10.284 0.559 -14.971 1.00 79.25 80 ILE A C 1
ATOM 667 O O . ILE A 1 80 ? 9.560 0.454 -13.984 1.00 79.25 80 ILE A O 1
ATOM 671 N N . LEU A 1 81 ? 11.155 1.564 -15.099 1.00 78.62 81 LEU A N 1
ATOM 672 C CA . LEU A 1 81 ? 11.268 2.630 -14.103 1.00 78.62 81 LEU A CA 1
ATOM 673 C C . LEU A 1 81 ? 9.970 3.423 -13.957 1.00 78.62 81 LEU A C 1
ATOM 675 O O . LEU A 1 81 ? 9.573 3.734 -12.836 1.00 78.62 81 LEU A O 1
ATOM 679 N N . GLN A 1 82 ? 9.320 3.747 -15.073 1.00 80.31 82 GLN A N 1
ATOM 680 C CA . GLN A 1 82 ? 8.046 4.449 -15.080 1.00 80.31 82 GLN A CA 1
ATOM 681 C C . GLN A 1 82 ? 6.968 3.631 -14.365 1.00 80.31 82 GLN A C 1
ATOM 683 O O . GLN A 1 82 ? 6.309 4.171 -13.480 1.00 80.31 82 GLN A O 1
ATOM 688 N N . ASP A 1 83 ? 6.844 2.339 -14.670 1.00 79.62 83 ASP A N 1
ATOM 689 C CA . ASP A 1 83 ? 5.871 1.443 -14.039 1.00 79.62 83 ASP A CA 1
ATOM 690 C C . ASP A 1 83 ? 6.129 1.326 -12.524 1.00 79.62 83 ASP A C 1
ATOM 692 O O . ASP A 1 83 ? 5.205 1.410 -11.713 1.00 79.62 83 ASP A O 1
ATOM 696 N N . LEU A 1 84 ? 7.399 1.217 -12.111 1.00 81.19 84 LEU A N 1
ATOM 697 C CA . LEU A 1 84 ? 7.793 1.196 -10.697 1.00 81.19 84 LEU A CA 1
ATOM 698 C C . LEU A 1 84 ? 7.449 2.507 -9.974 1.00 81.19 84 LEU A C 1
ATOM 700 O O . LEU A 1 84 ? 6.912 2.481 -8.863 1.00 81.19 84 LEU A O 1
ATOM 704 N N . LEU A 1 85 ? 7.762 3.652 -10.586 1.00 80.62 85 LEU A N 1
ATOM 705 C CA . LEU A 1 85 ? 7.467 4.973 -10.027 1.00 80.62 85 LEU A CA 1
ATOM 706 C C . LEU A 1 85 ? 5.961 5.201 -9.922 1.00 80.62 85 LEU A C 1
ATOM 708 O O . LEU A 1 85 ? 5.485 5.668 -8.888 1.00 80.62 85 LEU A O 1
ATOM 712 N N . GLN A 1 86 ? 5.215 4.841 -10.962 1.00 82.38 86 GLN A N 1
ATOM 713 C CA . GLN A 1 86 ? 3.770 4.994 -11.007 1.00 82.38 86 GLN A CA 1
ATOM 714 C C . GLN A 1 86 ? 3.091 4.133 -9.941 1.00 82.38 86 GLN A C 1
ATOM 716 O O . GLN A 1 86 ? 2.294 4.656 -9.162 1.00 82.38 86 GLN A O 1
ATOM 721 N N . ALA A 1 87 ? 3.486 2.866 -9.812 1.00 82.38 87 ALA A N 1
ATOM 722 C CA . ALA A 1 87 ? 2.957 1.984 -8.780 1.00 82.38 87 ALA A CA 1
ATOM 723 C C . ALA A 1 87 ? 3.317 2.471 -7.362 1.00 82.38 87 ALA A C 1
ATOM 725 O O . ALA A 1 87 ? 2.501 2.397 -6.441 1.00 82.38 87 ALA A O 1
ATOM 726 N N . TYR A 1 88 ? 4.520 3.024 -7.163 1.00 82.50 88 TYR A N 1
ATOM 727 C CA . TYR A 1 88 ? 4.907 3.633 -5.887 1.00 82.50 88 TYR A CA 1
ATOM 728 C C . TYR A 1 88 ? 4.053 4.863 -5.537 1.00 82.50 88 TYR A C 1
ATOM 730 O O . TYR A 1 88 ? 3.561 4.967 -4.409 1.00 82.50 88 TYR A O 1
ATOM 738 N N . VAL A 1 89 ? 3.866 5.788 -6.486 1.00 83.12 89 VAL A N 1
ATOM 739 C CA . VAL A 1 89 ? 3.050 6.998 -6.289 1.00 83.12 89 VAL A CA 1
ATOM 740 C C . VAL A 1 89 ? 1.597 6.617 -6.012 1.00 83.12 89 VAL A C 1
ATOM 742 O O . VAL A 1 89 ? 1.051 7.060 -5.002 1.00 83.12 89 VAL A O 1
ATOM 745 N N . SER A 1 90 ? 1.034 5.717 -6.821 1.00 86.00 90 SER A N 1
ATOM 746 C CA . SER A 1 90 ? -0.316 5.165 -6.658 1.00 86.00 90 SER A CA 1
ATOM 747 C C . SER A 1 90 ? -0.525 4.578 -5.259 1.00 86.00 90 SER A C 1
ATOM 749 O O . SER A 1 90 ? -1.455 4.963 -4.552 1.00 86.00 90 SER A O 1
ATOM 751 N N . ARG A 1 91 ? 0.383 3.715 -4.777 1.00 86.62 91 ARG A N 1
ATOM 752 C CA . ARG A 1 91 ? 0.285 3.153 -3.416 1.00 86.62 91 ARG A CA 1
ATOM 753 C C . ARG A 1 91 ? 0.353 4.218 -2.332 1.00 86.62 91 ARG A C 1
ATOM 755 O O . ARG A 1 91 ? -0.354 4.123 -1.331 1.00 86.62 91 ARG A O 1
ATOM 762 N N . ARG A 1 92 ? 1.231 5.212 -2.488 1.00 84.69 92 ARG A N 1
ATOM 763 C CA . ARG A 1 92 ? 1.362 6.306 -1.519 1.00 84.69 92 ARG A CA 1
ATOM 764 C C . ARG A 1 92 ? 0.056 7.095 -1.416 1.00 84.69 92 ARG A C 1
ATOM 766 O O . ARG A 1 92 ? -0.346 7.413 -0.302 1.00 84.69 92 ARG A O 1
ATOM 773 N N . GLU A 1 93 ? -0.575 7.386 -2.549 1.00 87.12 93 GLU A N 1
ATOM 774 C CA . GLU A 1 93 ? -1.853 8.100 -2.619 1.00 87.12 93 GLU A CA 1
ATOM 775 C C . GLU A 1 93 ? -2.983 7.276 -2.003 1.00 87.12 93 GLU A C 1
ATOM 777 O O . GLU A 1 93 ? -3.644 7.763 -1.092 1.00 87.12 93 GLU A O 1
ATOM 782 N N . GLN A 1 94 ? -3.102 5.994 -2.357 1.00 88.88 94 GLN A N 1
ATOM 783 C CA . GLN A 1 94 ? -4.100 5.094 -1.765 1.00 88.88 94 GLN A CA 1
ATOM 784 C C . GLN A 1 94 ? -3.970 4.975 -0.233 1.00 88.88 94 GLN A C 1
ATOM 786 O O . GLN A 1 94 ? -4.969 4.906 0.481 1.00 88.88 94 GLN A O 1
ATOM 791 N N . ILE A 1 95 ? -2.742 4.955 0.304 1.00 88.06 95 ILE A N 1
ATOM 792 C CA . ILE A 1 95 ? -2.514 4.952 1.761 1.00 88.06 95 ILE A CA 1
ATOM 793 C C . ILE A 1 95 ? -2.975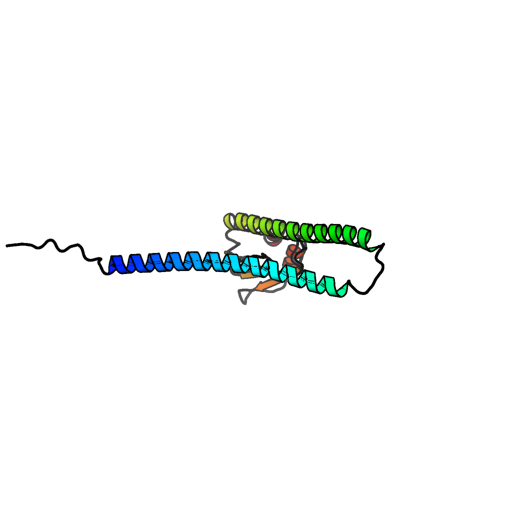 6.265 2.393 1.00 88.06 95 ILE A C 1
ATOM 795 O O . ILE A 1 95 ? -3.486 6.254 3.513 1.00 88.06 95 ILE A O 1
ATOM 799 N N . GLU A 1 96 ? -2.745 7.389 1.721 1.00 86.75 96 GLU A N 1
ATOM 800 C CA . GLU A 1 96 ? -3.141 8.694 2.235 1.00 86.75 96 GLU A CA 1
ATOM 801 C C . GLU A 1 96 ? -4.661 8.866 2.200 1.00 86.75 96 GLU A C 1
ATOM 803 O O . GLU A 1 96 ? -5.240 9.259 3.207 1.00 86.75 96 GLU A O 1
ATOM 808 N N . GLU A 1 97 ? -5.322 8.450 1.121 1.00 89.31 97 GLU A N 1
ATOM 809 C CA . GLU A 1 97 ? -6.786 8.381 1.035 1.00 89.31 97 GLU A CA 1
ATOM 810 C C . GLU A 1 97 ? -7.378 7.529 2.163 1.00 89.31 97 GLU A C 1
ATOM 812 O O . GLU A 1 97 ? -8.277 7.972 2.879 1.00 89.31 97 GLU A O 1
ATOM 817 N N . LEU A 1 98 ? -6.818 6.338 2.406 1.00 88.12 98 LEU A N 1
ATOM 818 C CA . LEU A 1 98 ? -7.269 5.472 3.495 1.00 88.12 98 LEU A CA 1
ATOM 819 C C . LEU A 1 98 ? -7.078 6.123 4.877 1.00 88.12 98 LEU A C 1
ATOM 821 O O . LEU A 1 98 ? -7.894 5.923 5.776 1.00 88.12 98 LEU A O 1
ATOM 825 N N . ARG A 1 99 ? -6.024 6.925 5.072 1.00 86.81 99 ARG A N 1
ATOM 826 C CA . ARG A 1 99 ? -5.838 7.696 6.314 1.00 86.81 99 ARG A CA 1
ATOM 827 C C . ARG A 1 99 ? -6.878 8.790 6.470 1.00 86.81 99 ARG A C 1
ATOM 829 O O . ARG A 1 99 ? -7.355 8.983 7.583 1.00 86.81 99 ARG A O 1
ATOM 836 N N . GLN A 1 100 ? -7.239 9.477 5.390 1.00 87.44 100 GLN A N 1
ATOM 837 C CA . GLN A 1 100 ? -8.316 10.464 5.429 1.00 87.44 100 GLN A CA 1
ATOM 838 C C . GLN A 1 100 ? -9.654 9.796 5.773 1.00 87.44 100 GLN A C 1
ATOM 840 O O . GLN A 1 100 ? -10.381 10.293 6.632 1.00 87.44 100 GLN A O 1
ATOM 845 N N . LEU A 1 101 ? -9.935 8.616 5.209 1.00 85.62 101 LEU A N 1
ATOM 846 C CA . LEU A 1 101 ? -11.099 7.811 5.596 1.00 85.62 101 LEU A CA 1
ATOM 847 C C . LEU A 1 101 ? -11.060 7.401 7.074 1.00 85.62 101 LEU A C 1
ATOM 849 O O . LEU A 1 101 ? -12.083 7.463 7.750 1.00 85.62 101 LEU A O 1
ATOM 853 N N . ALA A 1 102 ? -9.888 7.047 7.606 1.00 85.62 102 ALA A N 1
ATOM 854 C CA . ALA A 1 102 ? -9.724 6.704 9.020 1.00 85.62 102 ALA A CA 1
ATOM 855 C C . ALA A 1 102 ? -10.015 7.876 9.972 1.00 85.62 102 ALA A C 1
ATOM 857 O O . ALA A 1 102 ? -10.448 7.651 11.097 1.00 85.62 102 ALA A O 1
ATOM 858 N N . LEU A 1 103 ? -9.821 9.127 9.538 1.00 84.31 103 LEU A N 1
ATOM 859 C CA . LEU A 1 103 ? -10.217 10.300 10.330 1.00 84.31 103 LEU A CA 1
ATOM 860 C C . LEU A 1 103 ? -11.739 10.442 10.424 1.00 84.31 103 LEU A C 1
ATOM 862 O O . LEU A 1 103 ? -12.252 10.923 11.431 1.00 84.31 103 LEU A O 1
ATOM 866 N N . GLN A 1 104 ? -12.455 10.029 9.380 1.00 83.94 104 GLN A N 1
ATOM 867 C CA . GLN A 1 104 ? -13.915 10.087 9.320 1.00 83.94 104 GLN A CA 1
ATOM 868 C C . GLN A 1 104 ? -14.571 8.854 9.953 1.00 83.94 104 GLN A C 1
ATOM 870 O O . GLN A 1 104 ? -15.745 8.902 10.318 1.00 83.94 104 GLN A O 1
ATOM 875 N N . ARG A 1 105 ? -13.829 7.745 10.084 1.00 79.12 105 ARG A N 1
ATOM 876 C CA . ARG A 1 105 ? -14.356 6.451 10.524 1.00 79.12 105 ARG A CA 1
ATOM 877 C C . ARG A 1 105 ? -13.564 5.869 11.691 1.00 79.12 105 ARG A C 1
ATOM 879 O O . ARG A 1 105 ? -12.445 5.398 11.486 1.00 79.12 105 ARG A O 1
ATOM 886 N N . PRO A 1 106 ? -14.169 5.759 12.888 1.00 76.62 106 PRO A N 1
ATOM 887 C CA . PRO A 1 106 ? -13.499 5.180 14.053 1.00 76.62 106 PRO A CA 1
ATOM 888 C C . PRO A 1 106 ? -13.214 3.676 13.900 1.00 76.62 106 PRO A C 1
ATOM 890 O O . PRO A 1 106 ? -12.456 3.116 14.690 1.00 76.62 106 PRO A O 1
ATOM 893 N N . SER A 1 107 ? -13.778 3.025 12.873 1.00 79.31 107 SER A N 1
ATOM 894 C CA . SER A 1 107 ? -13.549 1.610 12.589 1.00 79.31 107 SER A CA 1
ATOM 895 C C . SER A 1 107 ? -12.110 1.289 12.187 1.00 79.31 107 SER A C 1
ATOM 897 O O . SER A 1 107 ? -11.652 0.166 12.393 1.00 79.31 107 SER A O 1
ATOM 899 N N . ILE A 1 108 ? -11.365 2.260 11.646 1.00 82.69 108 ILE A N 1
ATOM 900 C CA . ILE A 1 108 ? -9.939 2.104 11.348 1.00 82.69 108 ILE A CA 1
ATOM 901 C C . ILE A 1 108 ? -9.132 2.553 12.564 1.00 82.69 108 ILE A C 1
ATOM 903 O O . ILE A 1 108 ? -8.893 3.737 12.778 1.00 82.69 108 ILE A O 1
ATOM 907 N N . THR A 1 109 ? -8.654 1.593 13.350 1.00 77.12 109 THR A N 1
ATOM 908 C CA . THR A 1 109 ? -7.904 1.892 14.576 1.00 77.12 109 THR A CA 1
ATOM 909 C C . THR A 1 109 ? -6.449 2.250 14.281 1.00 77.12 109 THR A C 1
ATOM 911 O O . THR A 1 109 ? -5.849 3.076 14.967 1.00 77.12 109 THR A O 1
ATOM 914 N N . SER A 1 110 ? -5.839 1.629 13.265 1.00 79.25 110 SER A N 1
ATOM 915 C CA . SER A 1 110 ? -4.494 2.019 12.836 1.00 79.25 110 SER A CA 1
ATOM 916 C C . SER A 1 110 ? -4.163 1.579 11.413 1.00 79.25 110 SER A C 1
ATOM 918 O O . SER A 1 110 ? -4.581 0.512 10.965 1.00 79.25 110 SER A O 1
ATOM 920 N N . ILE A 1 111 ? -3.344 2.386 10.733 1.00 83.81 111 ILE A N 1
ATOM 921 C CA . ILE A 1 111 ? -2.754 2.062 9.431 1.00 83.81 111 ILE A CA 1
ATOM 922 C C . ILE A 1 111 ? -1.239 2.124 9.576 1.00 83.81 111 ILE A C 1
ATOM 924 O O . ILE A 1 111 ? -0.650 3.186 9.803 1.00 83.81 111 ILE A O 1
ATOM 928 N N . ASN A 1 112 ? -0.584 0.978 9.433 1.00 82.94 112 ASN A N 1
ATOM 929 C CA . ASN A 1 112 ? 0.854 0.861 9.562 1.00 82.94 112 ASN A CA 1
ATOM 930 C C . ASN A 1 112 ? 1.511 0.514 8.225 1.00 82.94 112 ASN A C 1
ATOM 932 O O . ASN A 1 112 ? 1.544 -0.643 7.818 1.00 82.94 112 ASN A O 1
ATOM 936 N N . ALA A 1 113 ? 2.095 1.524 7.581 1.00 76.69 113 ALA A N 1
ATOM 937 C CA . ALA A 1 113 ? 2.925 1.370 6.390 1.00 76.69 113 ALA A CA 1
ATOM 938 C C . ALA A 1 113 ? 4.395 1.635 6.761 1.00 76.69 113 ALA A C 1
ATOM 940 O O . ALA A 1 113 ? 4.938 2.724 6.536 1.00 76.69 113 ALA A O 1
ATOM 941 N N . ARG A 1 114 ? 4.990 0.651 7.447 1.00 59.00 114 ARG A N 1
ATOM 942 C CA . ARG A 1 114 ? 6.265 0.729 8.192 1.00 59.00 114 ARG A CA 1
ATOM 943 C C . ARG A 1 114 ? 7.503 0.880 7.298 1.00 59.00 114 ARG A C 1
ATOM 945 O O . ARG A 1 114 ? 8.545 1.340 7.772 1.00 59.00 114 ARG A O 1
ATOM 952 N N . THR A 1 115 ? 7.407 0.493 6.027 1.00 59.88 115 THR A N 1
ATOM 953 C CA . THR A 1 115 ? 8.515 0.53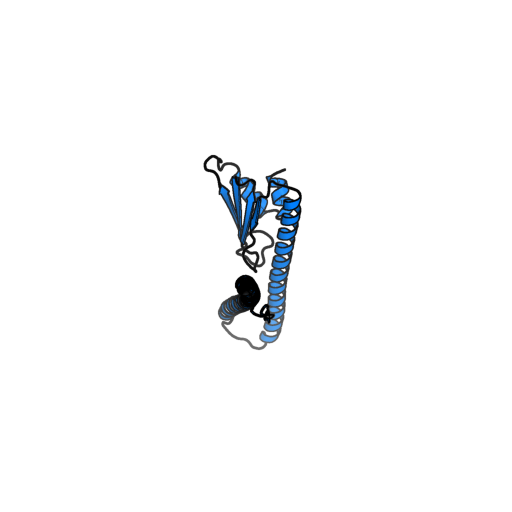7 5.066 1.00 59.88 115 THR A CA 1
ATOM 954 C C . THR A 1 115 ? 8.519 1.851 4.282 1.00 59.88 115 THR A C 1
ATOM 956 O O . THR A 1 115 ? 7.471 2.446 4.029 1.00 59.88 115 THR A O 1
ATOM 959 N N . ALA A 1 116 ? 9.711 2.331 3.913 1.00 58.69 116 ALA A N 1
ATOM 960 C CA . ALA A 1 116 ? 9.849 3.478 3.009 1.00 58.69 116 ALA A CA 1
ATOM 961 C C . ALA A 1 116 ? 9.260 3.158 1.623 1.00 58.69 116 ALA A C 1
ATOM 963 O O . ALA A 1 116 ? 8.635 4.011 1.012 1.00 58.69 116 ALA A O 1
ATOM 964 N N . GLU A 1 117 ? 9.360 1.893 1.213 1.00 57.09 117 GLU A N 1
ATOM 965 C CA . GLU A 1 117 ? 8.813 1.331 -0.028 1.00 57.09 117 GLU A CA 1
ATOM 966 C C . GLU A 1 117 ? 7.285 1.150 -0.007 1.00 57.09 117 GLU A C 1
ATOM 968 O O . GLU A 1 117 ? 6.694 0.834 -1.036 1.00 57.09 117 GLU A O 1
ATOM 973 N N . LYS A 1 118 ? 6.637 1.292 1.162 1.00 70.81 118 LYS A N 1
ATOM 974 C CA . LYS A 1 118 ? 5.184 1.102 1.356 1.00 70.81 118 LYS A CA 1
ATOM 975 C C . LYS A 1 118 ? 4.639 -0.236 0.832 1.00 70.81 118 LYS A C 1
ATOM 977 O O . LYS A 1 118 ? 3.443 -0.392 0.634 1.00 70.81 118 LYS A O 1
ATOM 982 N N . ASN A 1 119 ? 5.516 -1.222 0.683 1.00 76.56 119 ASN A N 1
ATOM 983 C CA . ASN A 1 119 ? 5.220 -2.564 0.190 1.00 76.56 119 ASN A CA 1
ATOM 984 C C . ASN A 1 119 ? 4.567 -3.482 1.226 1.00 76.56 119 ASN A C 1
ATOM 986 O O . ASN A 1 119 ? 4.136 -4.572 0.871 1.00 76.56 119 ASN A O 1
ATOM 990 N N . LYS A 1 120 ? 4.514 -3.074 2.498 1.00 84.62 120 LYS A N 1
ATOM 991 C CA . LYS A 1 120 ? 3.798 -3.786 3.558 1.00 84.62 120 LYS A CA 1
ATOM 992 C C . LYS A 1 120 ? 2.908 -2.808 4.300 1.00 84.62 120 LYS A C 1
ATOM 994 O O . LYS A 1 120 ? 3.408 -1.850 4.900 1.00 84.62 120 LYS A O 1
ATOM 999 N N . ILE A 1 121 ? 1.610 -3.065 4.257 1.00 87.12 121 ILE A N 1
ATOM 1000 C CA . ILE A 1 121 ? 0.587 -2.238 4.889 1.00 87.12 121 ILE A CA 1
ATOM 1001 C C . ILE A 1 121 ? -0.209 -3.138 5.821 1.00 87.12 121 ILE A C 1
ATOM 1003 O O . ILE A 1 121 ? -0.701 -4.179 5.404 1.00 87.12 121 ILE A O 1
ATOM 1007 N N . ASN A 1 122 ? -0.334 -2.735 7.080 1.00 88.81 122 ASN A N 1
ATOM 1008 C CA . ASN A 1 122 ? -1.219 -3.394 8.031 1.00 88.81 122 ASN A CA 1
ATOM 1009 C C . ASN A 1 122 ? -2.342 -2.429 8.395 1.00 88.81 122 ASN A C 1
ATOM 1011 O O . ASN A 1 122 ? -2.061 -1.302 8.808 1.00 88.81 122 ASN A O 1
ATOM 1015 N N . ILE A 1 123 ? -3.584 -2.874 8.268 1.00 88.50 123 ILE A N 1
ATOM 1016 C CA . ILE A 1 123 ? -4.778 -2.111 8.625 1.00 88.50 123 ILE A CA 1
ATOM 1017 C C . ILE A 1 123 ? -5.450 -2.847 9.778 1.00 88.50 123 ILE A C 1
ATOM 1019 O O . ILE A 1 123 ? -5.784 -4.021 9.647 1.00 88.50 123 ILE A O 1
ATOM 1023 N N . ILE A 1 124 ? -5.627 -2.175 10.912 1.00 86.25 124 ILE A N 1
ATOM 1024 C CA . ILE A 1 124 ? -6.349 -2.727 12.062 1.00 86.25 124 ILE A CA 1
ATOM 1025 C C . ILE A 1 124 ? -7.768 -2.171 12.046 1.00 86.25 124 ILE A C 1
ATOM 1027 O O . ILE A 1 124 ? -7.944 -0.952 12.110 1.00 86.25 124 ILE A O 1
ATOM 1031 N N . HIS A 1 125 ? -8.752 -3.066 11.978 1.00 84.69 125 HIS A N 1
ATOM 1032 C CA . HIS A 1 125 ? -10.173 -2.735 12.022 1.00 84.69 125 HIS A CA 1
ATOM 1033 C C . HIS A 1 125 ? -10.751 -3.108 13.392 1.00 84.69 125 HIS A C 1
ATOM 1035 O O . HIS A 1 125 ? -10.651 -4.266 13.797 1.00 84.69 125 HIS A O 1
ATOM 1041 N N . ASN A 1 126 ? -11.322 -2.133 14.109 1.00 81.50 126 ASN A N 1
ATOM 1042 C CA . ASN A 1 126 ? -12.011 -2.290 15.402 1.00 81.50 126 ASN A CA 1
ATOM 1043 C C . ASN A 1 126 ? -11.280 -3.132 16.469 1.00 81.50 126 ASN A C 1
ATOM 1045 O O . ASN A 1 126 ? -11.905 -3.669 17.376 1.00 81.50 126 ASN A O 1
ATOM 1049 N N . SER A 1 127 ? -9.955 -3.281 16.378 1.00 79.62 127 SER A N 1
ATOM 1050 C CA . SER A 1 127 ? -9.178 -4.262 17.166 1.00 79.62 127 SER A CA 1
ATOM 1051 C C . SER A 1 127 ? -9.657 -5.722 17.043 1.00 79.62 127 SER A C 1
ATOM 1053 O O . SER A 1 127 ? -9.225 -6.570 17.819 1.00 79.62 127 SER A O 1
ATOM 1055 N N . GLN A 1 128 ? -10.510 -6.025 16.062 1.00 79.31 128 GLN A N 1
ATOM 1056 C CA . GLN A 1 128 ? -11.075 -7.353 15.811 1.00 79.31 128 GLN A CA 1
ATOM 1057 C C . GLN A 1 128 ? -10.199 -8.162 14.865 1.00 79.31 128 GLN A C 1
ATOM 1059 O O . GLN A 1 128 ? -9.915 -9.324 15.130 1.00 79.31 128 GLN A O 1
ATOM 1064 N N . PHE A 1 129 ? -9.701 -7.540 13.796 1.00 84.69 129 PHE A N 1
ATOM 1065 C CA . PHE A 1 129 ? -8.821 -8.197 12.835 1.00 84.69 129 PHE A CA 1
ATOM 1066 C C . PHE A 1 129 ? -7.836 -7.215 12.192 1.00 84.69 129 PHE A C 1
ATOM 1068 O O . PHE A 1 129 ? -7.986 -5.989 12.222 1.00 84.69 129 PHE A O 1
ATOM 1075 N N . CYS A 1 130 ? -6.776 -7.787 11.632 1.00 87.81 130 CYS A N 1
ATOM 1076 C CA . CYS A 1 130 ? -5.678 -7.107 10.971 1.00 87.81 130 CYS A CA 1
ATOM 1077 C C . CYS A 1 130 ? -5.603 -7.567 9.517 1.00 87.81 130 CYS A C 1
ATOM 1079 O O . CYS A 1 130 ? -5.375 -8.745 9.246 1.00 87.81 130 CYS A O 1
ATOM 1081 N N . ILE A 1 131 ? -5.761 -6.630 8.589 1.00 90.62 131 ILE A N 1
ATOM 1082 C CA . ILE A 1 131 ? -5.590 -6.859 7.158 1.00 90.62 131 ILE A CA 1
ATOM 1083 C C . ILE A 1 131 ? -4.140 -6.530 6.819 1.00 90.62 131 ILE A C 1
ATOM 1085 O O . ILE A 1 131 ? -3.709 -5.378 6.926 1.00 90.62 131 ILE A O 1
ATOM 1089 N N . LYS A 1 132 ? -3.372 -7.544 6.434 1.00 91.00 132 LYS A N 1
ATOM 1090 C CA . LYS A 1 132 ? -1.990 -7.413 5.979 1.00 91.00 132 LYS A CA 1
ATOM 1091 C C . LYS A 1 132 ? -1.954 -7.451 4.463 1.00 91.00 132 LYS A C 1
ATOM 1093 O O . LYS A 1 132 ? -2.376 -8.422 3.847 1.00 91.00 132 LYS A O 1
ATOM 1098 N N . LEU A 1 133 ? -1.387 -6.412 3.878 1.00 91.62 133 LEU A N 1
ATOM 1099 C CA . LEU A 1 133 ? -1.222 -6.252 2.443 1.00 91.62 133 LEU A CA 1
ATOM 1100 C C . LEU A 1 133 ? 0.267 -6.251 2.127 1.00 91.62 133 LEU A C 1
ATOM 1102 O O . LEU A 1 133 ? 1.036 -5.514 2.756 1.00 91.62 133 LEU A O 1
ATOM 1106 N N . GLN A 1 134 ? 0.676 -7.067 1.160 1.00 90.00 134 GLN A N 1
ATOM 1107 C CA . GLN A 1 134 ? 2.048 -7.124 0.674 1.00 90.00 134 GLN A CA 1
ATOM 1108 C C . GLN A 1 134 ? 2.085 -6.921 -0.839 1.00 90.00 134 GLN A C 1
ATOM 1110 O O . GLN A 1 134 ? 1.322 -7.533 -1.581 1.00 90.00 134 GLN A O 1
ATOM 1115 N N . TYR A 1 135 ? 3.000 -6.064 -1.277 1.00 85.88 135 TYR A N 1
ATOM 1116 C CA . TYR A 1 135 ? 3.285 -5.766 -2.676 1.00 85.88 135 TYR A CA 1
ATOM 1117 C C . TYR A 1 135 ? 4.674 -6.315 -2.987 1.00 85.88 135 TYR A C 1
ATOM 1119 O O . TYR A 1 135 ? 5.673 -5.597 -2.924 1.00 85.88 135 TYR A O 1
ATOM 1127 N N . GLU A 1 136 ? 4.747 -7.620 -3.237 1.00 83.00 136 GLU A N 1
ATOM 1128 C CA . GLU A 1 136 ? 6.002 -8.293 -3.589 1.00 83.00 136 GLU A CA 1
ATOM 1129 C C . GLU A 1 136 ? 6.464 -7.868 -4.989 1.00 83.00 136 GLU A C 1
ATOM 1131 O O . GLU A 1 136 ? 7.656 -7.677 -5.227 1.00 83.00 136 GLU A O 1
ATOM 1136 N N . ILE A 1 137 ? 5.511 -7.623 -5.895 1.00 80.12 137 ILE A N 1
ATOM 1137 C CA . ILE A 1 137 ? 5.771 -7.033 -7.208 1.00 80.12 137 ILE A CA 1
ATOM 1138 C C . ILE A 1 137 ? 5.711 -5.509 -7.079 1.00 80.12 137 ILE A C 1
ATOM 1140 O O . ILE A 1 137 ? 4.644 -4.910 -6.959 1.00 80.12 137 ILE A O 1
ATOM 1144 N N . LEU A 1 138 ? 6.876 -4.863 -7.145 1.00 77.19 138 LEU A N 1
ATOM 1145 C CA . LEU A 1 138 ? 7.010 -3.411 -6.979 1.00 77.19 138 LEU A CA 1
ATOM 1146 C C . LEU A 1 138 ? 6.414 -2.580 -8.123 1.00 77.19 138 LEU A C 1
ATOM 1148 O O . LEU A 1 138 ? 6.304 -1.368 -7.965 1.00 77.19 138 LEU A O 1
ATOM 1152 N N . ALA A 1 139 ? 6.026 -3.198 -9.235 1.00 78.38 139 ALA A N 1
ATOM 1153 C CA . ALA A 1 139 ? 5.313 -2.543 -10.333 1.00 78.38 139 ALA A CA 1
ATOM 1154 C C . ALA A 1 139 ? 3.792 -2.784 -10.281 1.00 78.38 139 ALA A C 1
ATOM 1156 O O . ALA A 1 139 ? 3.065 -2.276 -11.123 1.00 78.38 139 ALA A O 1
ATOM 1157 N N . ALA A 1 140 ? 3.296 -3.567 -9.316 1.00 80.06 140 ALA A N 1
ATOM 1158 C CA . ALA A 1 140 ? 1.868 -3.829 -9.196 1.00 80.06 140 ALA A CA 1
ATOM 1159 C C . ALA A 1 140 ? 1.160 -2.680 -8.466 1.00 80.06 140 ALA A C 1
ATOM 1161 O O . ALA A 1 140 ? 1.626 -2.209 -7.418 1.00 80.06 140 ALA A O 1
ATOM 1162 N N . ASP A 1 141 ? 0.012 -2.276 -9.004 1.00 78.38 141 ASP A N 1
ATOM 1163 C CA . ASP A 1 141 ? -0.885 -1.290 -8.389 1.00 78.38 141 ASP A CA 1
ATOM 1164 C C . ASP A 1 141 ? -1.682 -1.870 -7.211 1.00 78.38 141 ASP A C 1
ATOM 1166 O O . ASP A 1 141 ? -2.073 -1.141 -6.297 1.00 78.38 141 ASP A O 1
ATOM 1170 N N . TYR A 1 142 ? -1.866 -3.191 -7.205 1.00 86.12 142 TYR A N 1
ATOM 1171 C CA . TYR A 1 142 ? -2.630 -3.941 -6.211 1.00 86.12 142 TYR A CA 1
ATOM 1172 C C . TYR A 1 142 ? -1.715 -4.864 -5.397 1.00 86.12 142 TYR A C 1
ATOM 1174 O O . TYR A 1 142 ? -0.644 -5.257 -5.878 1.00 86.12 142 TYR A O 1
ATOM 1182 N N . PRO A 1 143 ? -2.095 -5.203 -4.154 1.00 88.44 143 PRO A N 1
ATOM 1183 C CA . PRO A 1 143 ? -1.313 -6.115 -3.335 1.00 88.44 143 PRO A CA 1
ATOM 1184 C C . PRO A 1 143 ? -1.240 -7.490 -4.002 1.00 88.44 143 PRO A C 1
ATOM 1186 O O . PRO A 1 143 ? -2.234 -8.024 -4.484 1.00 88.44 143 PRO A O 1
ATOM 1189 N N . THR A 1 144 ? -0.051 -8.084 -4.006 1.00 88.06 144 THR A N 1
ATOM 1190 C CA . T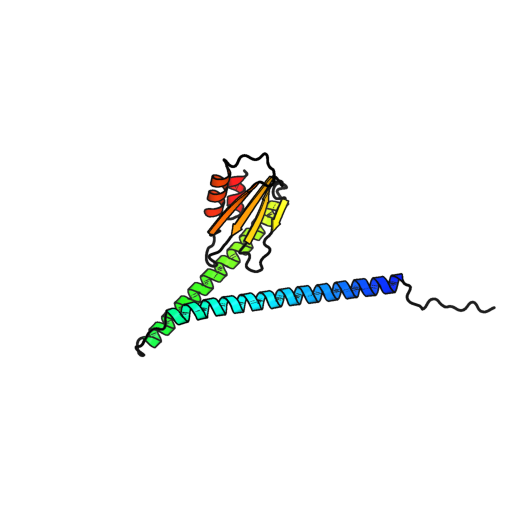HR A 1 144 ? 0.167 -9.448 -4.509 1.00 88.06 144 THR A CA 1
ATOM 1191 C C . THR A 1 144 ? -0.174 -10.498 -3.467 1.00 88.06 144 THR A C 1
ATOM 1193 O O . THR A 1 144 ? -0.364 -11.663 -3.806 1.00 88.06 144 THR A O 1
ATOM 1196 N N . ARG A 1 145 ? -0.255 -10.089 -2.198 1.00 90.06 145 ARG A N 1
ATOM 1197 C CA . ARG A 1 145 ? -0.686 -10.935 -1.095 1.00 90.06 145 ARG A CA 1
ATOM 1198 C C . ARG A 1 145 ? -1.532 -10.136 -0.116 1.00 90.06 145 ARG A C 1
ATOM 1200 O O . ARG A 1 145 ? -1.112 -9.079 0.356 1.00 90.06 145 ARG A O 1
ATOM 1207 N N . VAL A 1 146 ? -2.695 -10.676 0.213 1.00 91.25 146 VAL A N 1
ATOM 1208 C CA . VAL A 1 146 ? -3.601 -10.179 1.247 1.00 91.25 146 VAL A CA 1
ATOM 1209 C C . VAL A 1 146 ? -3.814 -11.294 2.257 1.00 91.25 146 VAL A C 1
ATOM 1211 O O . VAL A 1 146 ? -4.074 -12.428 1.868 1.00 91.25 146 VAL A O 1
ATOM 1214 N N . GLU A 1 147 ? -3.687 -10.971 3.538 1.00 90.38 147 GLU A N 1
ATOM 1215 C CA . GLU A 1 147 ? -4.014 -11.873 4.641 1.00 90.38 147 GLU A CA 1
ATOM 1216 C C . GLU A 1 147 ? -4.892 -11.136 5.642 1.00 90.38 147 GLU A C 1
ATOM 1218 O O . GLU A 1 147 ? -4.548 -10.034 6.076 1.00 90.38 147 GLU A O 1
ATOM 1223 N N . VAL A 1 148 ? -5.993 -11.757 6.052 1.00 89.38 148 VAL A N 1
ATOM 1224 C CA . VAL A 1 148 ? -6.825 -11.247 7.145 1.00 89.38 148 VAL A CA 1
ATOM 1225 C C . VAL A 1 148 ? -6.603 -12.119 8.370 1.00 89.38 148 VAL A C 1
ATOM 1227 O O . VAL A 1 148 ? -6.812 -13.329 8.337 1.00 89.38 148 VAL A O 1
ATOM 1230 N N . LEU A 1 149 ? -6.131 -11.502 9.450 1.00 87.19 149 LEU A N 1
ATOM 1231 C CA . LEU A 1 149 ? -5.800 -12.191 10.690 1.00 87.19 149 LEU A CA 1
ATOM 1232 C C . LEU A 1 149 ? -6.729 -11.729 11.813 1.00 87.19 149 LEU A C 1
ATOM 1234 O O . LEU A 1 149 ? -6.747 -10.526 12.091 1.00 87.19 149 LEU A O 1
ATOM 1238 N N . PRO A 1 150 ? -7.439 -12.640 12.496 1.00 84.56 150 PRO A N 1
ATOM 1239 C CA . PRO A 1 150 ? -8.179 -12.289 13.697 1.00 84.56 150 PRO A CA 1
ATOM 1240 C C . PRO A 1 150 ? -7.215 -11.810 14.788 1.00 84.56 150 PRO A C 1
ATOM 1242 O O . PRO A 1 150 ? -6.127 -12.358 14.978 1.00 84.56 150 PRO A O 1
ATOM 1245 N N . LEU A 1 151 ? -7.619 -10.764 15.499 1.00 79.94 151 LEU A N 1
ATOM 1246 C CA . LEU A 1 151 ? -6.984 -10.271 16.721 1.00 79.94 151 LEU A CA 1
ATOM 1247 C C . LEU A 1 151 ? -7.728 -10.762 17.974 1.00 79.94 151 LEU A C 1
ATOM 1249 O O . LEU A 1 151 ? -7.133 -10.766 19.049 1.00 79.94 151 LEU A O 1
ATOM 1253 N N . SER A 1 152 ? -8.983 -11.212 17.836 1.00 74.50 152 SER A N 1
ATOM 1254 C CA . SER A 1 152 ? -9.759 -11.893 18.883 1.00 74.50 152 SER A CA 1
ATOM 1255 C C . SER A 1 152 ? -10.083 -13.340 18.513 1.00 74.50 152 SER A C 1
ATOM 1257 O O . SER A 1 152 ? -10.290 -13.668 17.349 1.00 74.50 152 SER A O 1
ATOM 1259 N N . SER A 1 153 ? -10.126 -14.208 19.525 1.00 65.31 153 SER A N 1
ATOM 1260 C CA . SER A 1 153 ? -10.313 -15.661 19.397 1.00 65.31 153 SER A CA 1
ATOM 1261 C C . SER A 1 153 ? -11.718 -16.086 18.956 1.00 65.31 153 SER A C 1
ATOM 1263 O O . SER A 1 153 ? -11.883 -17.220 18.516 1.00 65.31 153 SER A O 1
ATOM 1265 N N . ASP A 1 154 ? -12.701 -15.190 19.070 1.00 60.34 154 ASP A N 1
ATOM 1266 C CA . ASP A 1 154 ? -14.125 -15.482 18.849 1.00 60.34 154 ASP A CA 1
ATOM 1267 C C . ASP A 1 154 ? -14.600 -15.228 17.406 1.00 60.34 154 ASP A C 1
ATOM 1269 O O . ASP A 1 154 ? -15.747 -15.524 17.074 1.00 60.34 154 ASP A O 1
ATOM 1273 N N . ASP A 1 155 ? -13.738 -14.706 16.527 1.00 61.19 155 ASP A N 1
ATOM 1274 C CA . ASP A 1 155 ? -14.117 -14.405 15.145 1.00 61.19 155 ASP A CA 1
ATOM 1275 C C . ASP A 1 155 ? -13.997 -15.637 14.236 1.00 61.19 155 ASP A C 1
ATOM 1277 O O . ASP A 1 155 ? -12.920 -16.200 14.012 1.00 61.19 155 ASP A O 1
ATOM 1281 N N . THR A 1 156 ? -15.123 -16.047 13.652 1.00 58.16 156 THR A N 1
ATOM 1282 C CA . THR A 1 156 ? -15.160 -17.149 12.687 1.00 58.16 156 THR A CA 1
ATOM 1283 C C . THR A 1 156 ? -14.624 -16.725 11.307 1.00 58.16 156 THR A C 1
ATOM 1285 O O . THR A 1 156 ? -15.093 -15.738 10.738 1.00 58.16 156 THR A O 1
ATOM 1288 N N . PRO A 1 157 ? -13.720 -17.505 10.683 1.00 60.34 157 PRO A N 1
ATOM 1289 C CA . PRO A 1 157 ? -12.972 -17.119 9.478 1.00 60.34 157 PRO A CA 1
ATOM 1290 C C . PRO A 1 157 ? -13.756 -17.136 8.149 1.00 60.34 157 PRO A C 1
ATOM 1292 O O . PRO A 1 157 ? -13.162 -16.971 7.081 1.00 60.34 157 PRO A O 1
ATOM 1295 N N . GLN A 1 158 ? -15.076 -17.346 8.163 1.00 60.06 158 GLN A N 1
ATOM 1296 C CA . GLN A 1 158 ? -15.851 -17.580 6.935 1.00 60.06 158 GLN A CA 1
ATOM 1297 C C . GLN A 1 158 ? -15.903 -16.374 5.976 1.00 60.06 158 GLN A C 1
ATOM 1299 O O . GLN A 1 158 ? -15.998 -16.588 4.769 1.00 60.06 158 GLN A O 1
ATOM 1304 N N . ASN A 1 159 ? -15.721 -15.139 6.461 1.00 69.88 159 ASN A N 1
ATOM 1305 C CA . ASN A 1 159 ? -15.731 -13.929 5.620 1.00 69.88 159 ASN A CA 1
ATOM 1306 C C . ASN A 1 159 ? -14.345 -13.441 5.159 1.00 69.88 159 ASN A C 1
ATOM 1308 O O . ASN A 1 159 ? -14.252 -12.531 4.334 1.00 69.88 159 ASN A O 1
ATOM 1312 N N . TYR A 1 160 ? -13.249 -14.054 5.612 1.00 83.88 160 TYR A N 1
ATOM 1313 C CA . TYR A 1 160 ? -11.901 -13.550 5.315 1.00 83.88 160 TYR A CA 1
ATOM 1314 C C . TYR A 1 160 ? -11.491 -13.719 3.856 1.00 83.88 160 TYR A C 1
ATOM 1316 O O . TYR A 1 160 ? -10.897 -12.812 3.283 1.00 83.88 160 TYR A O 1
ATOM 1324 N N . ARG A 1 161 ? -11.896 -14.811 3.201 1.00 84.62 161 ARG A N 1
ATOM 1325 C CA . ARG A 1 161 ? -11.609 -15.005 1.768 1.00 84.62 161 ARG A CA 1
ATOM 1326 C C . ARG A 1 161 ? -12.292 -13.970 0.878 1.00 84.62 161 ARG A C 1
ATOM 1328 O O . ARG A 1 161 ? -11.760 -13.616 -0.172 1.00 84.62 161 ARG A O 1
ATOM 1335 N N . GLN A 1 162 ? -13.484 -13.516 1.260 1.00 86.94 162 GLN A N 1
ATOM 1336 C CA . GLN A 1 162 ? -14.193 -12.482 0.511 1.00 86.94 162 GLN A CA 1
ATOM 1337 C C . GLN A 1 162 ? -13.507 -11.128 0.690 1.00 86.94 162 GLN A C 1
ATOM 1339 O O . GLN A 1 162 ? -13.263 -10.446 -0.303 1.00 86.94 162 GLN A O 1
ATOM 1344 N N . LEU A 1 163 ? -13.110 -10.799 1.923 1.00 87.88 163 LEU A N 1
ATOM 1345 C CA . LEU A 1 163 ? -12.303 -9.615 2.207 1.00 87.88 163 LEU A CA 1
ATOM 1346 C C . LEU A 1 163 ? -10.999 -9.630 1.404 1.00 87.88 163 LEU A C 1
ATOM 1348 O O . LEU A 1 163 ? -10.726 -8.683 0.675 1.00 87.88 163 LEU A O 1
ATOM 1352 N N . GLU A 1 164 ? -10.240 -10.726 1.445 1.00 91.19 164 GLU A N 1
ATOM 1353 C CA . GLU A 1 164 ? -9.009 -10.876 0.662 1.00 91.19 164 GLU A CA 1
ATOM 1354 C C . GLU A 1 164 ? -9.240 -10.562 -0.821 1.00 91.19 164 GLU A C 1
ATOM 1356 O O . GLU A 1 164 ? -8.528 -9.738 -1.393 1.00 91.19 164 GLU A O 1
ATOM 1361 N N . ARG A 1 165 ? -10.278 -11.148 -1.436 1.00 90.75 165 ARG A N 1
ATOM 1362 C CA . ARG A 1 165 ? -10.632 -10.904 -2.846 1.00 90.75 165 ARG A CA 1
ATOM 1363 C C . ARG A 1 165 ? -10.939 -9.441 -3.150 1.00 90.75 165 ARG A C 1
ATOM 1365 O O . ARG A 1 165 ? -10.520 -8.955 -4.200 1.00 90.75 165 ARG A O 1
ATOM 1372 N N . ILE A 1 166 ? -11.653 -8.748 -2.265 1.00 92.06 166 ILE A N 1
ATOM 1373 C CA . ILE A 1 166 ? -11.970 -7.326 -2.442 1.00 92.06 166 ILE A CA 1
ATOM 1374 C C . ILE A 1 166 ? -10.670 -6.508 -2.483 1.00 92.06 166 ILE A C 1
ATOM 1376 O O . ILE A 1 166 ? -10.447 -5.758 -3.434 1.00 92.06 166 ILE A O 1
ATOM 1380 N N . PHE A 1 167 ? -9.760 -6.736 -1.532 1.00 90.88 167 PHE A N 1
ATOM 1381 C CA . PHE A 1 167 ? -8.469 -6.037 -1.469 1.00 90.88 167 PHE A CA 1
ATOM 1382 C C . PHE A 1 167 ? -7.487 -6.423 -2.591 1.00 90.88 167 PHE A C 1
ATOM 1384 O O . PHE A 1 167 ? -6.590 -5.639 -2.893 1.00 90.88 167 PHE A O 1
ATOM 1391 N N . TYR A 1 168 ? -7.653 -7.581 -3.242 1.00 91.44 168 TYR A N 1
ATOM 1392 C CA . TYR A 1 168 ? -6.895 -7.938 -4.452 1.00 91.44 168 TYR A CA 1
ATOM 1393 C C . TYR A 1 168 ? -7.344 -7.186 -5.710 1.00 91.44 168 TYR A C 1
ATOM 1395 O O . TYR A 1 168 ? -6.573 -7.086 -6.661 1.00 91.44 168 TYR A O 1
ATOM 1403 N N . SER A 1 169 ? -8.595 -6.724 -5.754 1.00 88.88 169 SER A N 1
ATOM 1404 C CA . SER A 1 169 ? -9.241 -6.271 -6.995 1.00 88.88 169 SER A CA 1
ATOM 1405 C C . SER A 1 169 ? -9.585 -4.784 -7.021 1.00 88.88 169 SER A C 1
ATOM 1407 O O . SER A 1 169 ? -9.871 -4.249 -8.089 1.00 88.88 169 SER A O 1
ATOM 1409 N N . HIS A 1 170 ? -9.538 -4.109 -5.873 1.00 90.50 170 HIS A N 1
ATOM 1410 C CA . HIS A 1 170 ? -9.939 -2.712 -5.733 1.00 90.50 170 HIS A CA 1
ATOM 1411 C C . HIS A 1 170 ? -8.835 -1.877 -5.083 1.00 90.50 170 HIS A C 1
ATOM 1413 O O . HIS A 1 170 ? -7.943 -2.398 -4.408 1.00 90.50 170 HIS A O 1
ATOM 1419 N N . LYS A 1 171 ? -8.891 -0.557 -5.294 1.00 89.12 171 LYS A N 1
ATOM 1420 C CA . LYS A 1 171 ? -8.025 0.393 -4.582 1.00 89.12 171 LYS A CA 1
ATOM 1421 C C . LYS A 1 171 ? -8.330 0.350 -3.088 1.00 89.12 171 LYS A C 1
ATOM 1423 O O . LYS A 1 171 ? -9.448 0.036 -2.705 1.00 89.12 171 LYS A O 1
ATOM 1428 N N . LEU A 1 172 ? -7.360 0.694 -2.240 1.00 89.12 172 LEU A N 1
ATOM 1429 C CA . LEU A 1 172 ? -7.485 0.504 -0.784 1.00 89.12 172 LEU A CA 1
ATOM 1430 C C . LEU A 1 172 ? -8.720 1.157 -0.155 1.00 89.12 172 LEU A C 1
ATOM 1432 O O . LEU A 1 172 ? -9.362 0.532 0.685 1.00 89.12 172 LEU A O 1
ATOM 1436 N N . ALA A 1 173 ? -9.028 2.396 -0.537 1.00 87.62 173 ALA A N 1
ATOM 1437 C CA . ALA A 1 173 ? -10.189 3.125 -0.040 1.00 87.62 173 ALA A CA 1
ATOM 1438 C C . ALA A 1 173 ? -11.499 2.429 -0.447 1.00 87.62 173 ALA A C 1
ATOM 1440 O O . ALA A 1 173 ? -12.285 2.054 0.419 1.00 87.62 173 ALA A O 1
ATOM 1441 N N . ASP A 1 174 ? -11.669 2.160 -1.744 1.00 89.50 174 ASP A N 1
ATOM 1442 C CA . ASP A 1 174 ? -12.849 1.485 -2.297 1.00 89.50 174 ASP A CA 1
ATOM 1443 C C . ASP A 1 174 ? -13.011 0.069 -1.737 1.00 89.50 174 ASP A C 1
ATOM 1445 O O . ASP A 1 174 ? -14.103 -0.337 -1.354 1.00 89.50 174 ASP A O 1
ATOM 1449 N N . ALA A 1 175 ? -11.909 -0.680 -1.646 1.00 90.69 175 ALA A N 1
ATOM 1450 C CA . ALA A 1 175 ? -11.872 -2.015 -1.069 1.00 90.69 175 ALA A CA 1
ATOM 1451 C C . ALA A 1 175 ? -12.378 -1.997 0.374 1.00 90.69 175 ALA A C 1
ATOM 1453 O O . ALA A 1 175 ? -13.145 -2.868 0.776 1.00 90.69 175 ALA A O 1
ATOM 1454 N N . TYR A 1 176 ? -11.963 -0.993 1.148 1.00 88.56 176 TYR A N 1
ATOM 1455 C CA . TYR A 1 176 ? -12.406 -0.828 2.522 1.00 88.56 176 TYR A CA 1
ATOM 1456 C C . TYR A 1 176 ? -13.886 -0.442 2.602 1.00 88.56 176 TYR A C 1
ATOM 1458 O O . TYR A 1 176 ? -14.602 -0.980 3.441 1.00 88.56 176 TYR A O 1
ATOM 1466 N N . SER A 1 177 ? -14.353 0.443 1.721 1.00 87.56 177 SER A N 1
ATOM 1467 C CA . SER A 1 177 ? -15.771 0.785 1.605 1.00 87.56 177 SER A CA 1
ATOM 1468 C C . SER A 1 177 ? -16.622 -0.439 1.274 1.00 87.56 177 SER A C 1
ATOM 1470 O O . SER A 1 177 ? -17.509 -0.771 2.038 1.00 87.56 177 SER A O 1
ATOM 1472 N N . ILE A 1 178 ? -16.296 -1.192 0.222 1.00 88.75 178 ILE A N 1
ATOM 1473 C CA . ILE A 1 178 ? -17.047 -2.394 -0.188 1.00 88.75 178 ILE A CA 1
ATOM 1474 C C . ILE A 1 178 ? -17.036 -3.482 0.896 1.00 88.75 178 ILE A C 1
ATOM 1476 O O . IL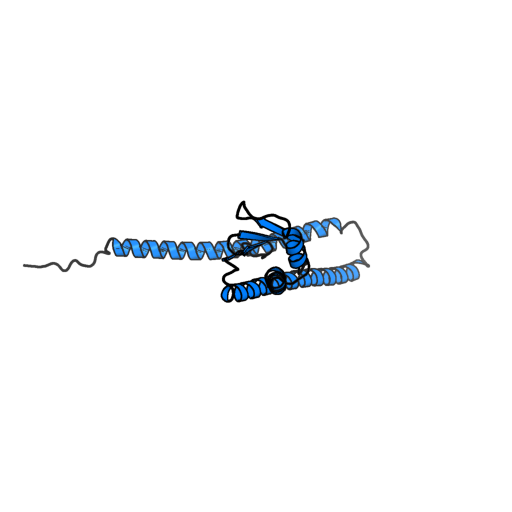E A 1 178 ? -17.981 -4.254 1.028 1.00 88.75 178 ILE A O 1
ATOM 1480 N N . ALA A 1 179 ? -15.936 -3.597 1.637 1.00 86.31 179 ALA A N 1
ATOM 1481 C CA . ALA A 1 179 ? -15.778 -4.616 2.662 1.00 86.31 179 ALA A CA 1
ATOM 1482 C C . ALA A 1 179 ? -16.595 -4.346 3.934 1.00 86.31 179 ALA A C 1
ATOM 1484 O O . ALA A 1 179 ? -16.916 -5.299 4.647 1.00 86.31 179 ALA A O 1
ATOM 1485 N N . PHE A 1 180 ? -16.859 -3.076 4.253 1.00 83.00 180 PHE A N 1
ATOM 1486 C CA . PHE A 1 180 ? -17.349 -2.664 5.572 1.00 83.00 180 PHE A CA 1
ATOM 1487 C C . PHE A 1 180 ? -18.496 -1.633 5.536 1.00 83.00 180 PHE A C 1
ATOM 1489 O O . PHE A 1 180 ? -18.877 -1.143 6.601 1.00 83.00 180 PHE A O 1
ATOM 1496 N N . GLU A 1 181 ? -19.038 -1.312 4.357 1.00 71.69 181 GLU A N 1
ATOM 1497 C CA . GLU A 1 181 ? -20.304 -0.583 4.127 1.00 71.69 181 GLU A CA 1
ATOM 1498 C C . GLU A 1 181 ? -21.361 -1.504 3.517 1.00 71.69 181 GLU A C 1
ATOM 1500 O O . GLU A 1 181 ? -22.535 -1.370 3.928 1.00 71.69 181 GLU A O 1
#